Protein AF-A0A3A3ELM2-F1 (afdb_monomer_lite)

pLDDT: mean 86.83, std 12.23, range [36.06, 97.06]

Organism: NCBI:txid1703256

Structure (mmCIF, N/CA/C/O backbone):
data_AF-A0A3A3ELM2-F1
#
_entry.id   AF-A0A3A3ELM2-F1
#
loop_
_atom_site.group_PDB
_atom_site.id
_atom_site.type_symbol
_atom_site.label_atom_id
_atom_site.label_alt_id
_atom_site.label_comp_id
_atom_site.label_asym_id
_atom_site.label_entity_id
_atom_site.label_seq_id
_atom_site.pdbx_PDB_ins_code
_atom_site.Cartn_x
_atom_site.Cartn_y
_atom_site.Cartn_z
_atom_site.occupancy
_atom_site.B_iso_or_equiv
_atom_site.auth_seq_id
_atom_site.auth_comp_id
_atom_site.auth_asym_id
_atom_site.auth_atom_id
_atom_site.pdbx_PDB_model_num
ATOM 1 N N . MET A 1 1 ? -18.082 7.913 -9.186 1.00 64.12 1 MET A N 1
ATOM 2 C CA . MET A 1 1 ? -18.134 8.044 -7.713 1.00 64.12 1 MET A CA 1
ATOM 3 C C . MET A 1 1 ? -16.844 8.714 -7.279 1.00 64.12 1 MET A C 1
ATOM 5 O O . MET A 1 1 ? -15.826 8.387 -7.880 1.00 64.12 1 MET A O 1
ATOM 9 N N . PRO A 1 2 ? -16.869 9.653 -6.322 1.00 84.75 2 PRO A N 1
ATOM 10 C CA . PRO A 1 2 ? -15.640 10.242 -5.813 1.00 84.75 2 PRO A CA 1
ATOM 11 C C . PRO A 1 2 ? -14.802 9.200 -5.053 1.00 84.75 2 PRO A C 1
ATOM 13 O O . PRO A 1 2 ? -15.357 8.251 -4.498 1.00 84.75 2 PRO A O 1
ATOM 16 N N . GLY A 1 3 ? -13.479 9.357 -5.017 1.00 84.19 3 GLY A N 1
ATOM 17 C CA . GLY A 1 3 ? -12.599 8.440 -4.297 1.00 84.19 3 GLY A CA 1
ATOM 18 C C . GLY A 1 3 ? -11.144 8.883 -4.169 1.00 84.19 3 GLY A C 1
ATOM 19 O O . GLY A 1 3 ? -10.747 9.986 -4.549 1.00 84.19 3 GLY A O 1
ATOM 20 N N . PHE A 1 4 ? -10.336 7.977 -3.620 1.00 83.19 4 PHE A N 1
ATOM 21 C CA . PHE A 1 4 ? -8.930 8.194 -3.262 1.00 83.19 4 PHE A CA 1
ATOM 22 C C . PHE A 1 4 ? -7.957 7.831 -4.400 1.00 83.19 4 PHE A C 1
ATOM 24 O O . PHE A 1 4 ? -6.838 7.378 -4.156 1.00 83.19 4 PHE A O 1
ATOM 31 N N . GLY A 1 5 ? -8.410 7.896 -5.653 1.00 84.94 5 GLY A N 1
ATOM 32 C CA . GLY A 1 5 ? -7.579 7.664 -6.831 1.00 84.94 5 GLY A CA 1
ATOM 33 C C . GLY A 1 5 ? -6.704 8.866 -7.194 1.00 84.94 5 GLY A C 1
ATOM 34 O O . GLY A 1 5 ? -6.567 9.828 -6.438 1.00 84.94 5 GLY A O 1
ATOM 35 N N . THR A 1 6 ? -6.088 8.806 -8.377 1.00 85.00 6 THR A N 1
ATOM 36 C CA . THR A 1 6 ? -5.265 9.903 -8.910 1.00 85.00 6 THR A CA 1
ATOM 37 C C . THR A 1 6 ? -6.031 11.225 -8.890 1.00 85.00 6 THR A C 1
ATOM 39 O O . THR A 1 6 ? -7.123 11.311 -9.443 1.00 85.00 6 THR A O 1
ATOM 42 N N . GLY A 1 7 ? -5.426 12.256 -8.296 1.00 84.25 7 GLY A N 1
ATOM 43 C CA . GLY A 1 7 ? -6.025 13.585 -8.140 1.00 84.25 7 GLY A CA 1
ATOM 44 C C . GLY A 1 7 ? -6.613 13.844 -6.751 1.00 84.25 7 GLY A C 1
ATOM 45 O O . GLY A 1 7 ? -6.898 14.997 -6.434 1.00 84.25 7 GLY A O 1
ATOM 46 N N . ALA A 1 8 ? -6.752 12.814 -5.907 1.00 86.44 8 ALA A N 1
ATOM 47 C CA . ALA A 1 8 ? -7.106 13.010 -4.509 1.00 86.44 8 ALA A CA 1
ATOM 48 C C . ALA A 1 8 ? -5.946 13.702 -3.782 1.00 86.44 8 ALA A C 1
ATOM 50 O O . ALA A 1 8 ? -4.776 13.409 -4.043 1.00 86.44 8 ALA A O 1
ATOM 51 N N . ARG A 1 9 ? -6.263 14.630 -2.879 1.00 83.12 9 ARG A N 1
ATOM 52 C CA . ARG A 1 9 ? -5.261 15.419 -2.150 1.00 83.12 9 ARG A CA 1
ATOM 53 C C . ARG A 1 9 ? -5.681 15.651 -0.709 1.00 83.12 9 ARG A C 1
ATOM 55 O O . ARG A 1 9 ? -6.852 15.908 -0.443 1.00 83.12 9 ARG A O 1
ATOM 62 N N . SER A 1 10 ? -4.713 15.596 0.199 1.00 78.06 10 SER A N 1
ATOM 63 C CA . SER A 1 10 ? -4.913 16.019 1.584 1.00 78.06 10 SER A CA 1
ATOM 64 C C . SER A 1 10 ? -4.697 17.523 1.697 1.00 78.06 10 SER A C 1
ATOM 66 O O . SER A 1 10 ? -3.787 18.074 1.076 1.00 78.06 10 SER A O 1
ATOM 68 N N . THR A 1 11 ? -5.536 18.179 2.482 1.00 76.38 11 THR A N 1
ATOM 69 C CA . THR A 1 11 ? -5.265 19.485 3.087 1.00 76.38 11 THR A CA 1
ATOM 70 C C . THR A 1 11 ? -4.965 19.274 4.571 1.00 76.38 11 THR A C 1
ATOM 72 O O . THR A 1 11 ? -5.021 18.141 5.054 1.00 76.38 11 THR A O 1
ATOM 75 N N . ASP A 1 12 ? -4.686 20.355 5.296 1.00 71.94 12 ASP A N 1
ATOM 76 C CA . ASP A 1 12 ? -4.465 20.307 6.747 1.00 71.94 12 ASP A CA 1
ATOM 77 C C . ASP A 1 12 ? -5.717 19.866 7.529 1.00 71.94 12 ASP A C 1
ATOM 79 O O . ASP A 1 12 ? -5.607 19.441 8.674 1.00 71.94 12 ASP A O 1
ATOM 83 N N . HIS A 1 13 ? -6.905 19.949 6.915 1.00 67.44 13 HIS A N 1
ATOM 84 C CA . HIS A 1 13 ? -8.187 19.741 7.599 1.00 67.44 13 HIS A CA 1
ATOM 85 C C . HIS A 1 13 ? -9.085 18.679 6.949 1.00 67.44 13 HIS A C 1
ATOM 87 O O . HIS A 1 13 ? -10.078 18.279 7.548 1.00 67.44 13 HIS A O 1
ATOM 93 N N . ALA A 1 14 ? -8.808 18.253 5.711 1.00 74.88 14 ALA A N 1
ATOM 94 C CA . ALA A 1 14 ? -9.675 17.322 4.991 1.00 74.88 14 ALA A CA 1
ATOM 95 C C . ALA A 1 14 ? -8.966 16.623 3.826 1.00 74.88 14 ALA A C 1
ATOM 97 O O . ALA A 1 14 ? -8.001 17.131 3.255 1.00 74.88 14 ALA A O 1
ATOM 98 N N . ILE A 1 15 ? -9.525 15.493 3.390 1.00 80.00 15 ILE A N 1
ATOM 99 C CA . ILE A 1 15 ? -9.167 14.874 2.112 1.00 80.00 15 ILE A CA 1
ATOM 100 C C . ILE A 1 15 ? -10.168 15.323 1.049 1.00 80.00 15 ILE A C 1
ATOM 102 O O . ILE A 1 15 ? -11.372 15.113 1.170 1.00 80.00 15 ILE A O 1
ATOM 106 N N . ILE A 1 16 ? -9.656 15.913 -0.027 1.00 87.38 16 ILE A N 1
ATOM 107 C CA . ILE A 1 16 ? -10.437 16.242 -1.217 1.00 87.38 16 ILE A CA 1
ATOM 108 C C . ILE A 1 16 ? -10.359 15.046 -2.161 1.00 87.38 16 ILE A C 1
ATOM 110 O O . ILE A 1 16 ? -9.284 14.703 -2.662 1.00 87.38 16 ILE A O 1
ATOM 114 N N . LEU A 1 17 ? -11.507 14.405 -2.378 1.00 89.12 17 LEU A N 1
ATOM 115 C CA . LEU A 1 17 ? -11.635 13.221 -3.223 1.00 89.12 17 LEU A CA 1
ATOM 116 C C . LEU A 1 17 ? -11.539 13.579 -4.715 1.00 89.12 17 LEU A C 1
ATOM 118 O O . LEU A 1 17 ? -12.003 14.630 -5.151 1.00 89.12 17 LEU A O 1
ATOM 122 N N . SER A 1 18 ? -10.963 12.668 -5.496 1.00 90.69 18 SER A N 1
ATOM 123 C CA . SER A 1 18 ? -10.969 12.711 -6.966 1.00 90.69 18 SER A CA 1
ATOM 124 C C . SER A 1 18 ? -12.221 12.059 -7.546 1.00 90.69 18 SER A C 1
ATOM 126 O O . SER A 1 18 ? -13.007 11.471 -6.812 1.00 90.69 18 SER A O 1
ATOM 128 N N . ASP A 1 19 ? -12.368 12.074 -8.869 1.00 92.00 19 ASP A N 1
ATOM 129 C CA . ASP A 1 19 ? -13.348 11.281 -9.620 1.00 92.00 19 ASP A CA 1
ATOM 130 C C . ASP A 1 19 ? -12.914 9.817 -9.849 1.00 92.00 19 ASP A C 1
ATOM 132 O O . ASP A 1 19 ? -13.634 9.043 -10.486 1.00 92.00 19 ASP A O 1
ATOM 136 N N . ARG A 1 20 ? -11.753 9.419 -9.314 1.00 90.25 20 ARG A N 1
ATOM 137 C CA . ARG A 1 20 ? -11.172 8.081 -9.444 1.00 90.25 20 ARG A CA 1
ATOM 138 C C . ARG A 1 20 ? -11.165 7.358 -8.107 1.00 90.25 20 ARG A C 1
ATOM 140 O O . ARG A 1 20 ? -10.946 7.934 -7.044 1.00 90.25 20 ARG A O 1
ATOM 147 N N . PHE A 1 21 ? -11.331 6.050 -8.171 1.00 90.31 21 PHE A N 1
ATOM 148 C CA . PHE A 1 21 ? -11.303 5.157 -7.022 1.00 90.31 21 PHE A CA 1
ATOM 149 C C . PHE A 1 21 ? -10.617 3.855 -7.420 1.00 90.31 21 PHE A C 1
ATOM 151 O O . PHE A 1 21 ? -10.506 3.540 -8.605 1.00 90.31 21 PHE A O 1
ATOM 158 N N . GLY A 1 22 ? -10.109 3.129 -6.431 1.00 89.56 22 GLY A N 1
ATOM 159 C CA . GLY A 1 22 ? -9.548 1.802 -6.639 1.00 89.56 22 GLY A CA 1
ATOM 160 C C . GLY A 1 22 ? -10.476 0.705 -6.111 1.00 89.56 22 GLY A C 1
ATOM 161 O O . GLY A 1 22 ? -11.636 0.963 -5.767 1.00 89.56 22 GLY A O 1
ATOM 162 N N . PRO A 1 23 ? -9.968 -0.533 -6.011 1.00 91.38 23 PRO A N 1
ATOM 163 C CA . PRO A 1 23 ? -10.744 -1.669 -5.523 1.00 91.38 23 PRO A CA 1
ATOM 164 C C . PRO A 1 23 ? -11.137 -1.543 -4.043 1.00 91.38 23 PRO A C 1
ATOM 166 O O . PRO A 1 23 ? -11.963 -2.328 -3.575 1.00 91.38 23 PRO A O 1
ATOM 169 N N . GLU A 1 24 ? -10.593 -0.563 -3.306 1.00 91.38 24 GLU A N 1
ATOM 170 C CA . GLU A 1 24 ? -10.867 -0.373 -1.881 1.00 91.38 24 GLU A CA 1
ATOM 171 C C . GLU A 1 24 ? -12.353 -0.181 -1.569 1.00 91.38 24 GLU A C 1
ATOM 173 O O . GLU A 1 24 ? -12.807 -0.643 -0.528 1.00 91.38 24 GLU A O 1
ATOM 178 N N . LEU A 1 25 ? -13.125 0.445 -2.467 1.00 90.62 25 LEU A N 1
ATOM 179 C CA . LEU A 1 25 ? -14.544 0.714 -2.215 1.00 90.62 25 LEU A CA 1
ATOM 180 C C . LEU A 1 25 ? -15.368 -0.576 -2.244 1.00 90.62 25 LEU A C 1
ATOM 182 O O . LEU A 1 25 ? -16.127 -0.857 -1.318 1.00 90.62 25 LEU A O 1
ATOM 186 N N . SER A 1 26 ? -15.192 -1.393 -3.287 1.00 92.69 26 SER A N 1
ATOM 187 C CA . SER A 1 26 ? -15.853 -2.697 -3.387 1.00 92.69 26 SER A CA 1
ATOM 188 C C . SER A 1 26 ? -15.347 -3.674 -2.331 1.00 92.69 26 SER A C 1
ATOM 190 O O . SER A 1 26 ? -16.134 -4.445 -1.789 1.00 92.69 26 SER A O 1
ATOM 192 N N . PHE A 1 27 ? -14.052 -3.624 -2.012 1.00 92.94 27 PHE A N 1
ATOM 193 C CA . PHE A 1 27 ? -13.455 -4.441 -0.963 1.00 92.94 27 PHE A CA 1
ATOM 194 C C . PHE A 1 27 ? -14.026 -4.093 0.416 1.00 92.94 27 PHE A C 1
ATOM 196 O O . PHE A 1 27 ? -14.503 -4.983 1.115 1.00 92.94 27 PHE A O 1
ATOM 203 N N . GLY A 1 28 ? -14.044 -2.805 0.776 1.00 93.19 28 GLY A N 1
ATOM 204 C CA . GLY A 1 28 ? -14.596 -2.319 2.038 1.00 93.19 28 GLY A CA 1
ATOM 205 C C . GLY A 1 28 ? -16.077 -2.652 2.180 1.00 93.19 28 GLY A C 1
ATOM 206 O O . GLY A 1 28 ? -16.472 -3.219 3.195 1.00 93.19 28 GLY A O 1
ATOM 207 N N . LYS A 1 29 ? -16.870 -2.418 1.123 1.00 94.00 29 LYS A N 1
ATOM 208 C CA . LYS A 1 29 ? -18.285 -2.815 1.086 1.00 94.00 29 LYS A CA 1
ATOM 209 C C . LYS A 1 29 ? -18.458 -4.318 1.302 1.00 94.00 29 LYS A C 1
ATOM 211 O O . LYS A 1 29 ? -19.293 -4.739 2.096 1.00 94.00 29 LYS A O 1
ATOM 216 N N . ARG A 1 30 ? -17.674 -5.145 0.604 1.00 95.94 30 ARG A N 1
ATOM 217 C CA . ARG A 1 30 ? -17.798 -6.597 0.740 1.00 95.94 30 ARG A CA 1
ATOM 218 C C . ARG A 1 30 ? -17.406 -7.066 2.136 1.00 95.94 30 ARG A C 1
ATOM 220 O O . ARG A 1 30 ? -18.061 -7.950 2.672 1.00 95.94 30 ARG A O 1
ATOM 227 N N . LEU A 1 31 ? -16.360 -6.496 2.730 1.00 94.50 31 LEU A N 1
ATOM 228 C CA . LEU A 1 31 ? -15.992 -6.834 4.098 1.00 94.50 31 LEU A CA 1
ATOM 229 C C . LEU A 1 31 ? -17.068 -6.412 5.100 1.00 94.50 31 LEU A C 1
ATOM 231 O O . LEU A 1 31 ? -17.359 -7.200 5.990 1.00 94.50 31 LEU A O 1
ATOM 235 N N . SER A 1 32 ? -17.689 -5.236 4.953 1.00 94.88 32 SER A N 1
ATOM 236 C CA . SER A 1 32 ? -18.740 -4.790 5.883 1.00 94.88 32 SER A CA 1
ATOM 237 C C . SER A 1 32 ? -19.983 -5.681 5.856 1.00 94.88 32 SER A C 1
ATOM 239 O O . SER A 1 32 ? -20.720 -5.737 6.826 1.00 94.88 32 SER A O 1
ATOM 241 N N . GLU A 1 33 ? -20.217 -6.403 4.759 1.00 96.88 33 GLU A N 1
ATOM 242 C CA . GLU A 1 33 ? -21.280 -7.415 4.665 1.00 96.88 33 GLU A CA 1
ATOM 243 C C . GLU A 1 33 ? -20.915 -8.746 5.351 1.00 96.88 33 GLU A C 1
ATOM 245 O O . GLU A 1 33 ? -21.771 -9.614 5.503 1.00 96.88 33 GLU A O 1
ATOM 250 N N . LEU A 1 34 ? -19.642 -8.951 5.701 1.00 96.56 34 LEU A N 1
ATOM 251 C CA . LEU A 1 34 ? -19.105 -10.212 6.223 1.00 96.56 34 LEU A CA 1
ATOM 252 C C . LEU A 1 34 ? -18.750 -10.161 7.713 1.00 96.56 34 LEU A C 1
ATOM 254 O O . LEU A 1 34 ? -18.377 -11.187 8.281 1.00 96.56 34 LEU A O 1
ATOM 258 N N . THR A 1 35 ? -18.805 -8.989 8.343 1.00 94.50 35 THR A N 1
ATOM 259 C CA . THR A 1 35 ? -18.466 -8.812 9.756 1.00 94.50 35 THR A CA 1
ATOM 260 C C . THR A 1 35 ? -19.243 -7.649 10.353 1.00 94.50 35 THR A C 1
ATOM 262 O O . THR A 1 35 ? -19.411 -6.623 9.704 1.00 94.50 35 THR A O 1
ATOM 265 N N . ASP A 1 36 ? -19.627 -7.777 11.621 1.00 94.12 36 ASP A N 1
ATOM 266 C CA . ASP A 1 36 ? -20.265 -6.697 12.389 1.00 94.12 36 ASP A CA 1
ATOM 267 C C . ASP A 1 36 ? -19.244 -5.703 12.979 1.00 94.12 36 ASP A C 1
ATOM 269 O O . ASP A 1 36 ? -19.596 -4.768 13.697 1.00 94.12 36 ASP A O 1
ATOM 273 N N . LYS A 1 37 ? -17.946 -5.908 12.722 1.00 92.75 37 LYS A N 1
ATOM 274 C CA . LYS A 1 37 ? -16.878 -5.014 13.191 1.00 92.75 37 LYS A CA 1
ATOM 275 C C . LYS A 1 37 ? -16.811 -3.746 12.337 1.00 92.75 37 LYS A C 1
ATOM 277 O O . LYS A 1 37 ? -16.895 -3.835 11.114 1.00 92.75 37 LYS A O 1
ATOM 282 N N . LYS A 1 38 ? -16.529 -2.594 12.964 1.00 92.75 38 LYS A N 1
ATOM 283 C CA . LYS A 1 38 ? -16.100 -1.379 12.247 1.00 92.75 38 LYS A CA 1
ATOM 284 C C . LYS A 1 38 ? -14.821 -1.685 11.445 1.00 92.75 38 LYS A C 1
ATOM 286 O O . LYS A 1 38 ? -13.926 -2.379 11.932 1.00 92.75 38 LYS A O 1
ATOM 291 N N . ILE A 1 39 ? -14.740 -1.183 10.211 1.00 93.75 39 ILE A N 1
ATOM 292 C CA . ILE A 1 39 ? -13.618 -1.419 9.289 1.00 93.75 39 ILE A CA 1
ATOM 293 C C . ILE A 1 39 ? -12.991 -0.081 8.923 1.00 93.75 39 ILE A C 1
ATOM 295 O O . ILE A 1 39 ? -13.683 0.818 8.456 1.00 93.75 39 ILE A O 1
ATOM 299 N N . ALA A 1 40 ? -11.668 0.004 9.045 1.00 93.75 40 ALA A N 1
ATOM 300 C CA . ALA A 1 40 ? -10.877 1.116 8.541 1.00 93.75 40 ALA A CA 1
ATOM 301 C C . ALA A 1 40 ? -9.920 0.634 7.442 1.00 93.75 40 ALA A C 1
ATOM 303 O O . ALA A 1 40 ? -9.339 -0.450 7.536 1.00 93.75 40 ALA A O 1
ATOM 304 N N . ILE A 1 41 ? -9.742 1.450 6.401 1.00 93.81 41 ILE A N 1
ATOM 305 C CA . ILE A 1 41 ? -8.784 1.200 5.318 1.00 93.81 41 ILE A CA 1
ATOM 306 C C . ILE A 1 41 ? -7.744 2.317 5.332 1.00 93.81 41 ILE A C 1
ATOM 308 O O . ILE A 1 41 ? -8.055 3.467 5.031 1.00 93.81 41 ILE A O 1
ATOM 312 N N . ILE A 1 42 ? -6.491 1.965 5.622 1.00 93.62 42 ILE A N 1
ATOM 313 C CA . ILE A 1 42 ? -5.347 2.862 5.440 1.00 93.62 42 ILE A CA 1
ATOM 314 C C . ILE A 1 42 ? -4.881 2.718 3.993 1.00 93.62 42 ILE A C 1
ATOM 316 O O . ILE A 1 42 ? -4.397 1.658 3.593 1.00 93.62 42 ILE A O 1
ATOM 320 N N . LYS A 1 43 ? -5.042 3.774 3.193 1.00 91.81 43 LYS A N 1
ATOM 321 C CA . LYS A 1 43 ? -4.718 3.753 1.764 1.00 91.81 43 LYS A CA 1
ATOM 322 C C . LYS A 1 43 ? -3.514 4.639 1.457 1.00 91.81 43 LYS A C 1
ATOM 324 O O . LYS A 1 43 ? -3.582 5.853 1.608 1.00 91.81 43 LYS A O 1
ATOM 329 N N . TYR A 1 44 ? -2.455 4.026 0.932 1.00 92.69 44 TYR A N 1
ATOM 330 C CA . TYR A 1 44 ? -1.293 4.734 0.398 1.00 92.69 44 TYR A CA 1
ATOM 331 C C . TYR A 1 44 ? -0.770 4.074 -0.890 1.00 92.69 44 TYR A C 1
ATOM 333 O O . TYR A 1 44 ? 0.028 3.141 -0.830 1.00 92.69 44 TYR A O 1
ATOM 341 N N . PRO A 1 45 ? -1.244 4.515 -2.067 1.00 91.31 45 PRO A N 1
ATOM 342 C CA . PRO A 1 45 ? -0.690 4.114 -3.351 1.00 91.31 45 PRO A CA 1
ATOM 343 C C . PRO A 1 45 ? 0.229 5.198 -3.930 1.00 91.31 45 PRO A C 1
ATOM 345 O O . PRO A 1 45 ? -0.034 6.396 -3.804 1.00 91.31 45 PRO A O 1
ATOM 348 N N . ARG A 1 46 ? 1.234 4.778 -4.701 1.00 92.12 46 ARG A N 1
ATOM 349 C CA . ARG A 1 46 ? 1.962 5.658 -5.620 1.00 92.12 46 ARG A CA 1
ATOM 350 C C . ARG A 1 46 ? 1.950 5.063 -7.021 1.00 92.12 46 ARG A C 1
ATOM 352 O O . ARG A 1 46 ? 2.614 4.073 -7.296 1.00 92.12 46 ARG A O 1
ATOM 359 N N . GLY A 1 47 ? 1.196 5.681 -7.925 1.00 90.56 47 GLY A N 1
ATOM 360 C CA . GLY A 1 47 ? 1.199 5.276 -9.330 1.00 90.56 47 GLY A CA 1
ATOM 361 C C . GLY A 1 47 ? 2.598 5.396 -9.939 1.00 90.56 47 GLY A C 1
ATOM 362 O O . GLY A 1 47 ? 3.279 6.400 -9.734 1.00 90.56 47 GLY A O 1
ATOM 363 N N . GLY A 1 48 ? 3.011 4.366 -10.677 1.00 90.31 48 GLY A N 1
ATOM 364 C CA . GLY A 1 48 ? 4.276 4.339 -11.406 1.00 90.31 48 GLY A CA 1
ATOM 365 C C . GLY A 1 48 ? 5.516 4.024 -10.572 1.00 90.31 48 GLY A C 1
ATOM 366 O O . GLY A 1 48 ? 6.569 3.867 -11.170 1.00 90.31 48 GLY A O 1
ATOM 367 N N . SER A 1 49 ? 5.447 3.913 -9.241 1.00 94.19 49 SER A N 1
ATOM 368 C CA . SER A 1 49 ? 6.613 3.569 -8.404 1.00 94.19 49 SER A CA 1
ATOM 369 C C . SER A 1 49 ? 7.091 2.129 -8.613 1.00 94.19 49 SER A C 1
ATOM 371 O O . SER A 1 49 ? 6.271 1.238 -8.856 1.00 94.19 49 SER A O 1
ATOM 373 N N . SER A 1 50 ? 8.388 1.894 -8.428 1.00 94.75 50 SER A N 1
ATOM 374 C CA . SER A 1 50 ? 9.014 0.567 -8.488 1.00 94.75 50 SER A CA 1
ATOM 375 C C . SER A 1 50 ? 9.391 0.043 -7.101 1.00 94.75 50 SER A C 1
ATOM 377 O O . SER A 1 50 ? 9.426 0.799 -6.133 1.00 94.75 50 SER A O 1
ATOM 379 N N . ILE A 1 51 ? 9.706 -1.245 -6.973 1.00 95.06 51 ILE A N 1
ATOM 380 C CA . ILE A 1 51 ? 10.414 -1.744 -5.783 1.00 95.06 51 ILE A CA 1
ATOM 381 C C . ILE A 1 51 ? 11.923 -1.637 -6.005 1.00 95.06 51 ILE A C 1
ATOM 383 O O . ILE A 1 51 ? 12.647 -1.215 -5.109 1.00 95.06 51 ILE A O 1
ATOM 387 N N . ALA A 1 52 ? 12.424 -1.958 -7.196 1.00 93.19 52 ALA A N 1
ATOM 388 C CA . ALA A 1 52 ? 13.832 -1.769 -7.520 1.00 93.19 52 ALA A CA 1
ATOM 389 C C . ALA A 1 52 ? 14.202 -0.277 -7.600 1.00 93.19 52 ALA A C 1
ATOM 391 O O . ALA A 1 52 ? 13.453 0.542 -8.140 1.00 93.19 52 ALA A O 1
ATOM 392 N N . LEU A 1 53 ? 15.385 0.068 -7.088 1.00 91.06 53 LEU A N 1
ATOM 393 C CA . LEU A 1 53 ? 15.967 1.402 -7.219 1.00 91.06 53 LEU A CA 1
ATOM 394 C C . LEU A 1 53 ? 16.200 1.740 -8.700 1.00 91.06 53 LEU A C 1
ATOM 396 O O . LEU A 1 53 ? 16.706 0.912 -9.454 1.00 91.06 53 LEU A O 1
ATOM 400 N N . GLY A 1 54 ? 15.826 2.949 -9.123 1.00 87.88 54 GLY A N 1
ATOM 401 C CA . GLY A 1 54 ? 16.065 3.441 -10.488 1.00 87.88 54 GLY A CA 1
ATOM 402 C C . GLY A 1 54 ? 15.172 2.844 -11.585 1.00 87.88 54 GLY A C 1
ATOM 403 O O . GLY A 1 54 ? 15.212 3.324 -12.713 1.00 87.88 54 GLY A O 1
ATOM 404 N N . ALA A 1 55 ? 14.320 1.862 -11.271 1.00 89.56 55 ALA A N 1
ATOM 405 C CA . ALA A 1 55 ? 13.343 1.302 -12.214 1.00 89.56 55 ALA A CA 1
ATOM 406 C C . ALA A 1 55 ? 12.105 2.199 -12.416 1.00 89.56 55 ALA A C 1
ATOM 408 O O . ALA A 1 55 ? 11.173 1.842 -13.130 1.00 89.56 55 ALA A O 1
ATOM 409 N N . SER A 1 56 ? 12.068 3.360 -11.762 1.00 90.81 56 SER A N 1
ATOM 410 C CA . SER A 1 56 ? 11.018 4.352 -11.923 1.00 90.81 56 SER A CA 1
ATOM 411 C C . SER A 1 56 ? 11.484 5.744 -11.502 1.00 90.81 56 SER A C 1
ATOM 413 O O . SER A 1 56 ? 12.210 5.898 -10.521 1.00 90.81 56 SER A O 1
ATOM 415 N N . GLY A 1 57 ? 10.981 6.776 -12.187 1.00 88.44 57 GLY A N 1
ATOM 416 C CA . GLY A 1 57 ? 11.091 8.175 -11.755 1.00 88.44 57 GLY A CA 1
ATOM 417 C C . GLY A 1 57 ? 10.113 8.570 -10.637 1.00 88.44 57 GLY A C 1
ATOM 418 O O . GLY A 1 57 ? 10.119 9.714 -10.193 1.00 88.44 57 GLY A O 1
ATOM 419 N N . PHE A 1 58 ? 9.256 7.652 -10.182 1.00 89.81 58 PHE A N 1
ATOM 420 C CA . PHE A 1 58 ? 8.246 7.893 -9.144 1.00 89.81 58 PHE A CA 1
ATOM 421 C C . PHE A 1 58 ? 8.650 7.366 -7.760 1.00 89.81 58 PHE A C 1
ATOM 423 O O . PHE A 1 58 ? 7.814 7.360 -6.855 1.00 89.81 58 PHE A O 1
ATOM 430 N N . GLY A 1 59 ? 9.915 6.972 -7.595 1.00 90.81 59 GLY A N 1
ATOM 431 C CA . GLY A 1 59 ? 10.483 6.490 -6.340 1.00 90.81 59 GLY A CA 1
ATOM 432 C C . GLY A 1 59 ? 10.423 4.970 -6.171 1.00 90.81 59 GLY A C 1
ATOM 433 O O . GLY A 1 59 ? 9.727 4.270 -6.913 1.00 90.81 59 GLY A O 1
ATOM 434 N N . THR A 1 60 ? 11.159 4.486 -5.171 1.00 93.31 60 THR A N 1
ATOM 435 C CA . THR A 1 60 ? 11.239 3.086 -4.755 1.00 93.31 60 THR A CA 1
ATOM 436 C C . THR A 1 60 ? 10.555 2.823 -3.407 1.00 93.31 60 THR A C 1
ATOM 438 O O . THR A 1 60 ? 10.502 3.679 -2.519 1.00 93.31 60 THR A O 1
ATOM 441 N N . TRP A 1 61 ? 10.022 1.609 -3.262 1.00 95.19 61 TRP A N 1
ATOM 442 C CA . TRP A 1 61 ? 9.513 1.058 -2.003 1.00 95.19 61 TRP A CA 1
ATOM 443 C C . TRP A 1 61 ? 10.569 0.347 -1.147 1.00 95.19 61 TRP A C 1
ATOM 445 O O . TRP A 1 61 ? 10.266 -0.025 -0.016 1.00 95.19 61 TRP A O 1
ATOM 455 N N . GLY A 1 62 ? 11.783 0.128 -1.657 1.00 89.06 62 GLY A N 1
ATOM 456 C CA . GLY A 1 62 ? 12.871 -0.461 -0.878 1.00 89.06 62 GLY A CA 1
ATOM 457 C C . GLY A 1 62 ? 13.346 0.470 0.242 1.00 89.06 62 GLY A C 1
ATOM 458 O O . GLY A 1 62 ? 13.330 1.686 0.081 1.00 89.06 62 GLY A O 1
ATOM 459 N N . GLN A 1 63 ? 13.791 -0.094 1.371 1.00 83.19 63 GLN A N 1
ATOM 460 C CA . GLN A 1 63 ? 14.323 0.694 2.497 1.00 83.19 63 GLN A CA 1
ATOM 461 C C . GLN A 1 63 ? 15.690 1.312 2.200 1.00 83.19 63 GLN A C 1
ATOM 463 O O . GLN A 1 63 ? 15.981 2.426 2.619 1.00 83.19 63 GLN A O 1
ATOM 468 N N . ASN A 1 64 ? 16.533 0.564 1.488 1.00 72.94 64 ASN A N 1
ATOM 469 C CA . ASN A 1 64 ? 17.889 0.974 1.158 1.00 72.94 64 ASN A CA 1
ATOM 470 C C . ASN A 1 64 ? 17.884 1.560 -0.247 1.00 72.94 64 ASN A C 1
ATOM 472 O O . ASN A 1 64 ? 18.084 0.844 -1.231 1.00 72.94 64 ASN A O 1
ATOM 476 N N . TYR A 1 65 ? 17.613 2.855 -0.328 1.00 74.62 65 TYR A N 1
ATOM 477 C CA . TYR A 1 65 ? 17.73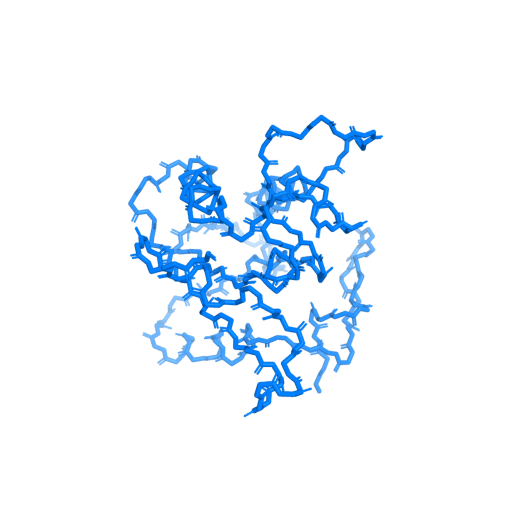8 3.617 -1.555 1.00 74.62 65 TYR A CA 1
ATOM 478 C C . TYR A 1 65 ? 18.891 4.613 -1.398 1.00 74.62 65 TYR A C 1
ATOM 480 O O . TYR A 1 65 ? 18.926 5.391 -0.451 1.00 74.62 65 TYR A O 1
ATOM 488 N N . ASP A 1 66 ? 19.861 4.538 -2.309 1.00 67.88 66 ASP A N 1
ATOM 489 C CA . ASP A 1 66 ? 20.925 5.536 -2.469 1.00 67.88 66 ASP A CA 1
ATOM 490 C C . ASP A 1 66 ? 20.677 6.264 -3.793 1.00 67.88 66 ASP A C 1
ATOM 492 O O . ASP A 1 66 ? 21.405 6.132 -4.778 1.00 67.88 66 ASP A O 1
ATOM 496 N N . ASP A 1 67 ? 19.518 6.916 -3.863 1.00 66.00 67 ASP A N 1
ATOM 497 C CA . ASP A 1 67 ? 19.222 7.885 -4.907 1.00 66.00 67 ASP A CA 1
ATOM 498 C C . ASP A 1 67 ? 19.382 9.302 -4.340 1.00 66.00 67 ASP A C 1
ATOM 500 O O . ASP A 1 67 ? 19.493 9.525 -3.138 1.00 66.00 67 ASP A O 1
ATOM 504 N N . ASN A 1 68 ? 19.392 10.306 -5.216 1.00 63.50 68 ASN A N 1
ATOM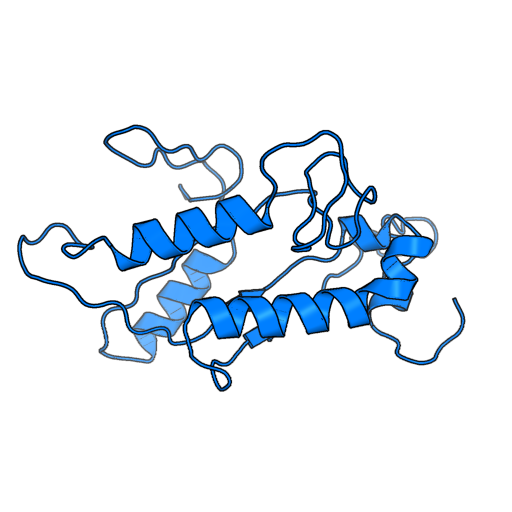 505 C CA . ASN A 1 68 ? 19.480 11.705 -4.791 1.00 63.50 68 ASN A CA 1
ATOM 506 C C . ASN A 1 68 ? 18.192 12.206 -4.093 1.00 63.50 68 ASN A C 1
ATOM 508 O O . ASN A 1 68 ? 18.018 13.419 -3.931 1.00 63.50 68 ASN A O 1
ATOM 512 N N . THR A 1 69 ? 17.255 11.322 -3.725 1.00 65.38 69 THR A N 1
ATOM 513 C CA . THR A 1 69 ? 16.028 11.691 -3.020 1.00 65.38 69 THR A CA 1
ATOM 514 C C . THR A 1 69 ? 16.221 11.566 -1.511 1.00 65.38 69 THR A C 1
ATOM 516 O O . THR A 1 69 ? 16.947 10.717 -1.013 1.00 65.38 69 THR A O 1
ATOM 519 N N . LYS A 1 70 ? 15.583 12.465 -0.756 1.00 73.56 70 LYS A N 1
ATOM 520 C CA . LYS A 1 70 ? 15.639 12.460 0.718 1.00 73.56 70 LYS A CA 1
ATOM 521 C C . LYS A 1 70 ? 14.477 11.703 1.368 1.00 73.56 70 LYS A C 1
ATOM 523 O O . LYS A 1 70 ? 14.496 11.503 2.575 1.00 73.56 70 LYS A O 1
ATOM 528 N N . ILE A 1 71 ? 13.428 11.423 0.595 1.00 82.44 71 ILE A N 1
ATOM 529 C CA . ILE A 1 71 ? 12.163 10.831 1.041 1.00 82.44 71 ILE A CA 1
ATOM 530 C C . ILE A 1 71 ? 11.657 9.966 -0.105 1.00 82.44 71 ILE A C 1
ATOM 532 O O . ILE A 1 71 ? 11.461 10.478 -1.213 1.00 82.44 71 ILE A O 1
ATOM 536 N N . ASN A 1 72 ? 11.383 8.695 0.174 1.00 91.94 72 ASN A N 1
ATOM 537 C CA . ASN A 1 72 ? 10.882 7.756 -0.819 1.00 91.94 72 ASN A CA 1
ATOM 538 C C . ASN A 1 72 ? 9.546 7.119 -0.417 1.00 91.94 72 ASN A C 1
ATOM 540 O O . ASN A 1 72 ? 8.907 7.530 0.555 1.00 91.94 72 ASN A O 1
ATOM 544 N N . GLN A 1 73 ? 9.063 6.144 -1.194 1.00 94.06 73 GLN A N 1
ATOM 545 C CA . GLN A 1 73 ? 7.742 5.552 -0.947 1.00 94.06 73 GLN A CA 1
ATOM 546 C C . GLN A 1 73 ? 7.709 4.773 0.370 1.00 94.06 73 GLN A C 1
ATOM 548 O O . GLN A 1 73 ? 6.687 4.785 1.052 1.00 94.06 73 GLN A O 1
ATOM 553 N N . TRP A 1 74 ? 8.839 4.183 0.774 1.00 94.88 74 TRP A N 1
ATOM 554 C CA . TRP A 1 74 ? 8.982 3.568 2.092 1.00 94.88 74 TRP A CA 1
ATOM 555 C C . TRP A 1 74 ? 8.740 4.567 3.238 1.00 94.88 74 TRP A C 1
ATOM 557 O O . TRP A 1 74 ? 7.942 4.296 4.133 1.00 94.88 74 TRP A O 1
ATOM 567 N N . ASP A 1 75 ? 9.344 5.755 3.198 1.00 93.38 75 ASP A N 1
ATOM 568 C CA . ASP A 1 75 ? 9.193 6.752 4.272 1.00 93.38 75 ASP A CA 1
ATOM 569 C C . ASP A 1 75 ? 7.783 7.329 4.340 1.00 93.38 75 ASP A C 1
ATOM 571 O O . ASP A 1 75 ? 7.233 7.572 5.422 1.00 93.38 75 ASP A O 1
ATOM 575 N N . ASN A 1 76 ? 7.175 7.529 3.172 1.00 93.88 76 ASN A N 1
ATOM 576 C CA . ASN A 1 76 ? 5.791 7.956 3.083 1.00 93.88 76 ASN A CA 1
ATOM 577 C C . ASN A 1 76 ? 4.848 6.877 3.629 1.00 93.88 76 ASN A C 1
ATOM 579 O O . ASN A 1 76 ? 3.955 7.214 4.398 1.00 93.88 76 ASN A O 1
ATOM 583 N N . PHE A 1 77 ? 5.082 5.596 3.324 1.00 95.50 77 PHE A N 1
ATOM 584 C CA . PHE A 1 77 ? 4.337 4.481 3.913 1.00 95.50 77 PHE A CA 1
ATOM 585 C C . PHE A 1 77 ? 4.431 4.482 5.441 1.00 95.50 77 PHE A C 1
ATOM 587 O O . PHE A 1 77 ? 3.402 4.463 6.117 1.00 95.50 77 PHE A O 1
ATOM 594 N N . GLN A 1 78 ? 5.645 4.587 5.989 1.00 95.31 78 GLN A N 1
ATOM 595 C CA . GLN A 1 78 ? 5.863 4.643 7.437 1.00 95.31 78 GLN A CA 1
ATOM 596 C C . GLN A 1 78 ? 5.148 5.844 8.065 1.00 95.31 78 GLN A C 1
ATOM 598 O O . GLN A 1 78 ? 4.529 5.722 9.123 1.00 95.31 78 GLN A O 1
ATOM 603 N N . THR A 1 79 ? 5.195 7.001 7.404 1.00 94.62 79 THR A N 1
ATOM 604 C CA . THR A 1 79 ? 4.498 8.210 7.853 1.00 94.62 79 THR A CA 1
ATOM 605 C C . THR A 1 79 ? 2.985 8.030 7.811 1.00 94.62 79 THR A C 1
ATOM 607 O O . THR A 1 79 ? 2.327 8.332 8.801 1.00 94.62 79 THR A O 1
ATOM 610 N N . THR A 1 80 ? 2.427 7.476 6.732 1.00 94.06 80 THR A N 1
ATOM 611 C CA . THR A 1 80 ? 0.989 7.207 6.622 1.00 94.06 80 THR A CA 1
ATOM 612 C C . THR A 1 80 ? 0.512 6.245 7.702 1.00 94.06 80 THR A C 1
ATOM 614 O O . THR A 1 80 ? -0.488 6.529 8.359 1.00 94.06 80 THR A O 1
ATOM 617 N N . VAL A 1 81 ? 1.225 5.138 7.930 1.00 95.50 81 VAL A N 1
ATOM 618 C CA . VAL A 1 81 ? 0.863 4.173 8.976 1.00 95.50 81 VAL A CA 1
ATOM 619 C C . VAL A 1 81 ? 0.947 4.817 10.356 1.00 95.50 81 VAL A C 1
ATOM 621 O O . VAL A 1 81 ? -0.006 4.719 11.123 1.00 95.50 81 VAL A O 1
ATOM 624 N N . ARG A 1 82 ? 2.039 5.528 10.667 1.00 94.75 82 ARG A N 1
ATOM 625 C CA . ARG A 1 82 ? 2.202 6.212 11.958 1.00 94.75 82 ARG A CA 1
ATOM 626 C C . ARG A 1 82 ? 1.090 7.228 12.207 1.00 94.75 82 ARG A C 1
ATOM 628 O O . ARG A 1 82 ? 0.531 7.243 13.295 1.00 94.75 82 ARG A O 1
ATOM 635 N N . THR A 1 83 ? 0.764 8.057 11.217 1.00 92.69 83 THR A N 1
ATOM 636 C CA . THR A 1 83 ? -0.306 9.055 11.337 1.00 92.69 83 THR A CA 1
ATOM 637 C C . THR A 1 83 ? -1.667 8.392 11.520 1.00 92.69 83 THR A C 1
ATOM 639 O O . THR A 1 83 ? -2.434 8.829 12.369 1.00 92.69 83 THR A O 1
ATOM 642 N N . ALA A 1 84 ? -1.958 7.315 10.785 1.00 92.38 84 ALA A N 1
ATOM 643 C CA . ALA A 1 84 ? -3.218 6.594 10.933 1.00 92.38 84 ALA A CA 1
ATOM 644 C C . ALA A 1 84 ? -3.360 5.951 12.321 1.00 92.38 84 ALA A C 1
ATOM 646 O O . ALA A 1 84 ? -4.405 6.081 12.942 1.00 92.38 84 ALA A O 1
ATOM 647 N N . LEU A 1 85 ? -2.306 5.299 12.824 1.00 92.81 85 LEU A N 1
ATOM 648 C CA . LEU A 1 85 ? -2.311 4.660 14.145 1.00 92.81 85 LEU A CA 1
ATOM 649 C C . LEU A 1 85 ? -2.307 5.662 15.309 1.00 92.81 85 LEU A C 1
ATOM 651 O O . LEU A 1 85 ? -2.643 5.284 16.426 1.00 92.81 85 LEU A O 1
ATOM 655 N N . ALA A 1 86 ? -1.906 6.912 15.064 1.00 92.75 86 ALA A N 1
ATOM 656 C CA . ALA A 1 86 ? -1.958 7.982 16.054 1.00 92.75 86 ALA A CA 1
ATOM 657 C C . ALA A 1 86 ? -3.332 8.667 16.134 1.00 92.75 86 ALA A C 1
ATOM 659 O O . ALA A 1 86 ? -3.579 9.367 17.114 1.00 92.75 86 ALA A O 1
ATOM 660 N N . ASN A 1 87 ? -4.207 8.494 15.132 1.00 90.44 87 ASN A N 1
ATOM 661 C CA . ASN A 1 87 ? -5.566 9.015 15.209 1.00 90.44 87 ASN A CA 1
ATOM 662 C C . ASN A 1 87 ? -6.411 8.126 16.132 1.00 90.44 87 ASN A C 1
ATOM 664 O O . ASN A 1 87 ? -6.578 6.936 15.866 1.00 90.44 87 ASN A O 1
ATOM 668 N N . ASN A 1 88 ? -6.930 8.721 17.201 1.00 91.69 88 ASN A N 1
ATOM 669 C CA . ASN A 1 88 ? -7.755 8.068 18.207 1.00 91.69 88 ASN A CA 1
ATOM 670 C C . ASN A 1 88 ? -9.242 8.438 18.110 1.00 91.69 88 ASN A C 1
ATOM 672 O O . ASN A 1 88 ? -9.981 8.015 18.980 1.00 91.69 88 ASN A 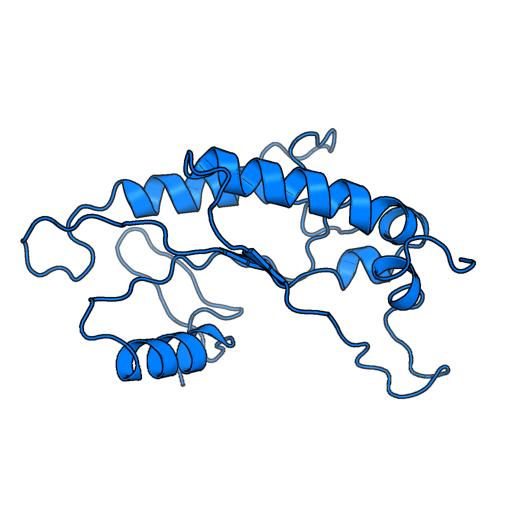O 1
ATOM 676 N N . ASP A 1 89 ? -9.667 9.200 17.104 1.00 92.62 89 ASP A N 1
ATOM 677 C CA . ASP A 1 89 ? -11.075 9.486 16.795 1.00 92.62 89 ASP A CA 1
ATOM 678 C C . ASP A 1 89 ? -11.222 9.468 15.263 1.00 92.62 89 ASP A C 1
ATOM 680 O O . ASP A 1 89 ? -10.938 10.441 14.554 1.00 92.62 89 ASP A O 1
ATOM 684 N N . ILE A 1 90 ? -11.484 8.283 14.710 1.00 90.06 90 ILE A N 1
ATOM 685 C CA . ILE A 1 90 ? -11.325 8.006 13.275 1.00 90.06 90 ILE A CA 1
ATOM 686 C C . ILE A 1 90 ? -12.587 8.374 12.508 1.00 90.06 90 ILE A C 1
ATOM 688 O O . ILE A 1 90 ? -12.490 8.808 11.355 1.00 90.06 90 ILE A O 1
ATOM 692 N N . ASP A 1 91 ? -13.753 8.186 13.123 1.00 89.88 91 ASP A N 1
ATOM 693 C CA . ASP A 1 91 ? -15.046 8.558 12.554 1.00 89.88 91 ASP A CA 1
ATOM 694 C C . ASP A 1 91 ? -15.567 9.925 13.035 1.00 89.88 91 ASP A C 1
ATOM 696 O O . ASP A 1 91 ? -16.528 10.433 12.449 1.00 89.88 91 ASP A O 1
ATOM 700 N N . GLY A 1 92 ? -14.876 10.580 13.974 1.00 90.12 92 GLY A N 1
ATOM 701 C CA . GLY A 1 92 ? -15.185 11.934 14.429 1.00 90.12 92 GLY A CA 1
ATOM 702 C C . GLY A 1 92 ? -16.372 11.985 15.389 1.00 90.12 92 GLY A C 1
ATOM 703 O O . GLY A 1 92 ? -17.042 13.021 15.457 1.00 90.12 92 GLY A O 1
ATOM 704 N N . ASP A 1 93 ? -16.687 10.876 16.062 1.00 93.00 93 ASP A N 1
ATOM 705 C CA . ASP A 1 93 ? -17.782 10.789 17.030 1.00 93.00 93 ASP A CA 1
ATOM 706 C C . ASP A 1 93 ? -17.386 11.281 18.436 1.00 93.00 93 ASP A C 1
ATOM 708 O O . ASP A 1 93 ? -18.258 11.474 19.289 1.00 93.00 93 ASP A O 1
ATOM 712 N N . GLY A 1 94 ? -16.101 11.592 18.644 1.00 94.25 94 GLY A N 1
ATOM 713 C CA . GLY A 1 94 ? -15.547 12.075 19.907 1.00 94.25 94 GLY A CA 1
ATOM 714 C C . GLY A 1 94 ? -15.201 10.965 20.901 1.00 94.25 94 GLY A C 1
ATOM 715 O O . GLY A 1 94 ? -14.729 11.273 22.000 1.00 94.25 94 GLY A O 1
ATOM 716 N N . GLU A 1 95 ? -15.405 9.698 20.539 1.00 93.88 95 GLU A N 1
ATOM 717 C CA . GLU A 1 95 ? -15.019 8.532 21.324 1.00 93.88 95 GLU A CA 1
ATOM 718 C C . GLU A 1 95 ? -13.664 7.976 20.871 1.00 93.88 95 GLU A C 1
ATOM 720 O O . GLU A 1 95 ? -13.219 8.131 19.736 1.00 93.88 95 GLU A O 1
ATOM 725 N N . ALA A 1 96 ? -12.961 7.322 21.799 1.00 95.00 96 ALA A N 1
ATOM 726 C CA . ALA A 1 96 ? -11.629 6.805 21.518 1.00 95.00 96 ALA A CA 1
ATOM 727 C C . ALA A 1 96 ? -11.675 5.509 20.682 1.00 95.00 96 ALA A C 1
ATOM 729 O O . ALA A 1 96 ? -12.097 4.455 21.164 1.00 95.00 96 ALA A O 1
ATOM 730 N N . ASP A 1 97 ? -11.126 5.558 19.472 1.00 93.94 97 ASP A N 1
ATOM 731 C CA . ASP A 1 97 ? -10.941 4.426 18.572 1.00 93.94 97 ASP A CA 1
ATOM 732 C C . ASP A 1 97 ? -9.578 3.739 18.745 1.00 93.94 97 ASP A C 1
ATOM 734 O O . ASP A 1 97 ? -8.563 4.336 19.108 1.00 93.94 97 ASP A O 1
ATOM 738 N N . THR A 1 98 ? -9.522 2.442 18.425 1.00 93.12 98 THR A N 1
ATOM 739 C CA . THR A 1 98 ? -8.265 1.680 18.342 1.00 93.12 98 THR A CA 1
ATOM 740 C C . THR A 1 98 ? -8.201 0.878 17.049 1.00 93.12 98 THR A C 1
ATOM 742 O O . THR A 1 98 ? -9.003 -0.028 16.814 1.00 93.12 98 THR A O 1
ATOM 745 N N . LEU A 1 99 ? -7.187 1.155 16.225 1.00 93.81 99 LEU A N 1
ATOM 746 C CA . LEU A 1 99 ? -6.910 0.375 15.021 1.00 93.81 99 LEU A CA 1
ATOM 747 C C . LEU A 1 99 ? -6.207 -0.939 15.356 1.00 93.81 99 LEU A C 1
ATOM 749 O O . LEU A 1 99 ? -5.102 -0.959 15.895 1.00 93.81 99 LEU A O 1
ATOM 753 N N . VAL A 1 100 ? -6.819 -2.048 14.942 1.00 93.81 100 VAL A N 1
ATOM 754 C CA . VAL A 1 100 ? -6.217 -3.383 15.006 1.00 93.81 100 VAL A CA 1
ATOM 755 C C . VAL A 1 100 ? -5.837 -3.823 13.588 1.00 93.81 100 VAL A C 1
ATOM 757 O O . VAL A 1 100 ? -6.731 -4.070 12.775 1.00 93.81 100 VAL A O 1
ATOM 760 N N . PRO A 1 101 ? -4.536 -3.950 13.257 1.00 95.19 101 PRO A N 1
ATOM 761 C CA . PRO A 1 101 ? -4.107 -4.394 11.934 1.00 95.19 101 PRO A CA 1
ATOM 762 C C . PRO A 1 101 ? -4.6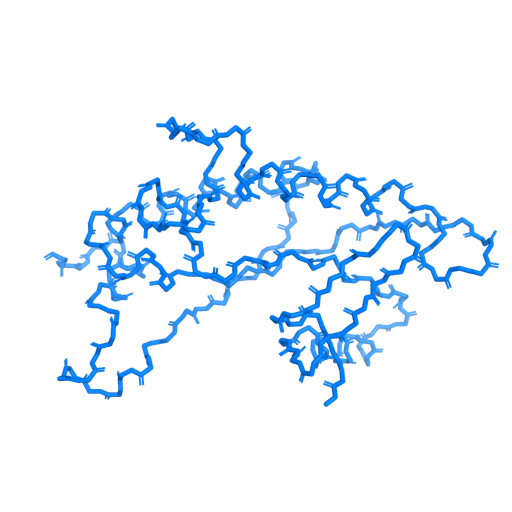34 -5.798 11.608 1.00 95.19 101 PRO A C 1
ATOM 764 O O . PRO A 1 101 ? -4.284 -6.774 12.273 1.00 95.19 101 PRO A O 1
ATOM 767 N N . ALA A 1 102 ? -5.459 -5.902 10.564 1.00 95.75 102 ALA A N 1
ATOM 768 C CA . ALA A 1 102 ? -6.071 -7.164 10.138 1.00 95.75 102 ALA A CA 1
ATOM 769 C C . ALA A 1 102 ? -5.352 -7.821 8.947 1.00 95.75 102 ALA A C 1
ATOM 771 O O . ALA A 1 102 ? -5.405 -9.038 8.789 1.00 95.75 102 ALA A O 1
ATOM 772 N N . GLY A 1 103 ? -4.670 -7.033 8.117 1.00 96.12 103 GLY A N 1
ATOM 773 C CA . GLY A 1 103 ? -3.948 -7.516 6.946 1.00 96.12 103 GLY A CA 1
ATOM 774 C C . GLY A 1 103 ? -3.414 -6.377 6.087 1.00 96.12 103 GLY A C 1
ATOM 775 O O . GLY A 1 103 ? -3.743 -5.214 6.312 1.00 96.12 103 GLY A O 1
ATOM 776 N N . ILE A 1 104 ? -2.600 -6.725 5.094 1.00 96.88 104 ILE A N 1
ATOM 777 C CA . ILE A 1 104 ? -2.092 -5.803 4.073 1.00 96.88 104 ILE A CA 1
ATOM 778 C C . ILE A 1 104 ? -2.560 -6.299 2.707 1.00 96.88 104 ILE A C 1
ATOM 780 O O . ILE A 1 104 ? -2.480 -7.492 2.413 1.00 96.88 104 ILE A O 1
ATOM 784 N N . ILE A 1 105 ? -3.023 -5.383 1.861 1.00 96.12 105 ILE A N 1
ATOM 785 C CA . ILE A 1 105 ? -3.254 -5.650 0.441 1.00 96.12 105 ILE A CA 1
ATOM 786 C C . ILE A 1 105 ? -2.180 -4.910 -0.336 1.00 96.12 105 ILE A C 1
ATOM 788 O O . ILE A 1 105 ? -2.013 -3.704 -0.170 1.00 96.12 105 ILE A O 1
ATOM 792 N N . TRP A 1 106 ? -1.470 -5.635 -1.189 1.00 96.12 106 TRP A N 1
ATOM 793 C CA . TRP A 1 106 ? -0.406 -5.091 -2.013 1.00 96.12 106 TRP A CA 1
ATOM 794 C C . TRP A 1 106 ? -0.675 -5.402 -3.478 1.00 96.12 106 TRP A C 1
ATOM 796 O O . TRP A 1 106 ? -0.908 -6.554 -3.835 1.00 96.12 106 TRP A O 1
ATOM 806 N N . MET A 1 107 ? -0.626 -4.385 -4.329 1.00 94.31 107 MET A N 1
ATOM 807 C CA . MET A 1 107 ? -0.704 -4.544 -5.776 1.00 94.31 107 MET A CA 1
ATOM 808 C C . MET A 1 107 ? 0.233 -3.531 -6.414 1.00 94.31 107 MET A C 1
ATOM 810 O O . MET A 1 107 ? 0.027 -2.324 -6.303 1.00 94.31 107 MET A O 1
ATOM 814 N N . GLN A 1 108 ? 1.287 -4.051 -7.020 1.00 94.38 108 GLN A N 1
ATOM 815 C CA . GLN A 1 108 ? 2.326 -3.307 -7.710 1.00 94.38 108 GLN A CA 1
ATOM 816 C C . GLN A 1 108 ? 3.107 -4.320 -8.554 1.00 94.38 108 GLN A C 1
ATOM 818 O O . GLN A 1 108 ? 3.072 -5.522 -8.288 1.00 94.38 108 GLN A O 1
ATOM 823 N N . GLY A 1 109 ? 3.822 -3.829 -9.550 1.00 93.44 109 GLY A N 1
ATOM 824 C CA . GLY A 1 109 ? 4.877 -4.555 -10.255 1.00 93.44 109 GLY A CA 1
ATOM 825 C C . GLY A 1 109 ? 5.098 -4.004 -11.653 1.00 93.44 109 GLY A C 1
ATOM 826 O O . GLY A 1 109 ? 6.108 -4.285 -12.283 1.00 93.44 109 GLY A O 1
ATOM 827 N N . GLU A 1 110 ? 4.158 -3.196 -12.141 1.00 92.62 110 GLU A N 1
ATOM 828 C CA . GLU A 1 110 ? 4.118 -2.716 -13.513 1.00 92.62 110 GLU A CA 1
ATOM 829 C C . GLU A 1 110 ? 5.401 -1.966 -13.864 1.00 92.62 110 GLU A C 1
ATOM 831 O O . GLU A 1 110 ? 5.996 -2.247 -14.895 1.00 92.62 110 GLU A O 1
ATOM 836 N N . ALA A 1 111 ? 5.868 -1.075 -12.980 1.00 93.06 111 ALA A N 1
ATOM 837 C CA . ALA A 1 111 ? 7.103 -0.317 -13.178 1.00 93.06 111 ALA A CA 1
ATOM 838 C C . ALA A 1 111 ? 8.341 -1.227 -13.285 1.00 93.06 111 ALA A C 1
ATOM 840 O O . ALA A 1 111 ? 9.122 -1.101 -14.224 1.00 93.06 111 ALA A O 1
ATOM 841 N N . ASP A 1 112 ? 8.495 -2.186 -12.368 1.00 93.69 112 ASP A N 1
ATOM 842 C CA . ASP A 1 112 ? 9.602 -3.147 -12.391 1.00 93.69 112 ASP A CA 1
ATOM 843 C C . ASP A 1 112 ? 9.548 -4.054 -13.635 1.00 93.69 112 ASP A C 1
ATOM 845 O O . ASP A 1 112 ? 10.588 -4.428 -14.173 1.00 93.69 112 ASP A O 1
ATOM 849 N N . ALA A 1 113 ? 8.352 -4.358 -14.148 1.00 92.31 113 ALA A N 1
ATOM 850 C CA . ALA A 1 113 ? 8.151 -5.192 -15.332 1.00 92.31 113 ALA A CA 1
ATOM 851 C C . ALA A 1 113 ? 8.546 -4.519 -16.662 1.00 92.31 113 ALA A C 1
ATOM 853 O O . ALA A 1 113 ? 8.683 -5.214 -17.674 1.00 92.31 113 ALA A O 1
ATOM 854 N N . TYR A 1 114 ? 8.756 -3.196 -16.685 1.00 89.94 114 TYR A N 1
ATOM 855 C CA . TYR A 1 114 ? 9.342 -2.497 -17.838 1.00 89.94 114 TYR A CA 1
ATOM 856 C C . TYR A 1 114 ? 10.868 -2.667 -17.923 1.00 89.94 114 TYR A C 1
ATOM 858 O O . TYR A 1 114 ? 11.448 -2.432 -18.984 1.00 89.94 114 TYR A O 1
ATOM 866 N N . HIS A 1 115 ? 11.526 -3.105 -16.843 1.00 89.56 115 HIS A N 1
ATOM 867 C CA . HIS A 1 115 ? 12.983 -3.148 -16.735 1.00 89.56 115 HIS A CA 1
ATOM 868 C C . HIS A 1 115 ? 13.493 -4.556 -16.414 1.00 89.56 115 HIS A C 1
ATOM 870 O O . HIS A 1 115 ? 13.189 -5.127 -15.370 1.00 89.56 115 HIS A O 1
ATOM 876 N N . GLU A 1 116 ? 14.346 -5.103 -17.280 1.00 90.19 116 GLU A N 1
ATOM 877 C CA . GLU A 1 116 ? 14.844 -6.476 -17.144 1.00 90.19 116 GLU A CA 1
ATOM 878 C C . GLU A 1 116 ? 15.531 -6.709 -15.791 1.00 90.19 116 GLU A C 1
ATOM 880 O O . GLU A 1 116 ? 15.208 -7.652 -15.069 1.00 90.19 116 GLU A O 1
ATOM 885 N N . GLN A 1 117 ? 16.453 -5.819 -15.416 1.00 91.19 117 GLN A N 1
ATOM 886 C CA . GLN A 1 117 ? 17.230 -5.933 -14.184 1.00 91.19 117 GLN A CA 1
ATOM 887 C C . GLN A 1 117 ? 16.326 -5.875 -12.950 1.00 91.19 117 GLN A C 1
ATOM 889 O O . GLN A 1 117 ? 16.523 -6.657 -12.023 1.00 91.19 117 GLN A O 1
ATOM 894 N N . ALA A 1 118 ? 15.312 -5.003 -12.961 1.00 92.12 118 ALA A N 1
ATOM 895 C CA . ALA A 1 118 ? 14.337 -4.890 -11.881 1.00 92.12 118 ALA A CA 1
ATOM 896 C C . ALA A 1 118 ? 13.478 -6.154 -11.766 1.00 92.12 118 ALA A C 1
ATOM 898 O O . ALA A 1 118 ? 13.331 -6.706 -10.675 1.00 92.12 118 ALA A O 1
ATOM 899 N N . SER A 1 119 ? 12.990 -6.673 -12.896 1.00 91.38 119 SER A N 1
ATOM 900 C CA . SER A 1 119 ? 12.177 -7.891 -12.930 1.00 91.38 119 SER A CA 1
ATOM 901 C C . SER A 1 119 ? 12.914 -9.112 -12.362 1.00 91.38 119 SER A C 1
ATOM 903 O O . SER A 1 119 ? 12.321 -9.898 -11.625 1.00 91.38 119 SER A O 1
ATOM 905 N N . LYS A 1 120 ? 14.227 -9.233 -12.618 1.00 91.25 120 LYS A N 1
ATOM 906 C CA . LYS A 1 120 ? 15.071 -10.340 -12.132 1.00 91.25 120 LYS A CA 1
ATOM 907 C C . LYS A 1 120 ? 15.230 -10.351 -10.611 1.00 91.25 120 LYS A C 1
ATOM 909 O O . LYS A 1 120 ? 15.384 -11.420 -10.026 1.00 91.25 120 LYS A O 1
ATOM 914 N N . VAL A 1 121 ? 15.188 -9.184 -9.966 1.00 92.31 121 VAL A N 1
ATOM 915 C CA . VAL A 1 121 ? 15.308 -9.055 -8.501 1.00 92.31 121 VAL A CA 1
ATOM 916 C C . VAL A 1 121 ? 13.960 -8.874 -7.800 1.00 92.31 121 VAL A C 1
ATOM 918 O O . VAL A 1 121 ? 13.908 -8.836 -6.570 1.00 92.31 121 VAL A O 1
ATOM 921 N N . TYR A 1 122 ? 12.862 -8.804 -8.559 1.00 93.31 122 TYR A N 1
ATOM 922 C CA . TYR A 1 122 ? 11.542 -8.429 -8.060 1.00 93.31 122 TYR A CA 1
ATOM 923 C C . TYR A 1 122 ? 11.075 -9.297 -6.891 1.00 93.31 122 TYR A C 1
ATOM 925 O O . TYR A 1 122 ? 10.689 -8.772 -5.851 1.00 93.31 122 TYR A O 1
ATOM 933 N N . LEU A 1 123 ? 11.170 -10.625 -7.015 1.00 92.69 123 LEU A N 1
ATOM 934 C CA . LEU A 1 123 ? 10.731 -11.546 -5.964 1.00 92.69 123 LEU A CA 1
ATOM 935 C C . LEU A 1 123 ? 11.508 -11.350 -4.655 1.00 92.69 123 LEU A C 1
ATOM 937 O O . LEU A 1 123 ? 10.911 -11.374 -3.577 1.00 92.69 123 LEU A O 1
ATOM 941 N N . ALA A 1 124 ? 12.826 -11.152 -4.736 1.00 93.25 124 ALA A N 1
ATOM 942 C CA . ALA A 1 124 ? 13.663 -10.940 -3.559 1.00 93.25 124 ALA A CA 1
ATOM 943 C C . ALA A 1 124 ? 13.319 -9.609 -2.876 1.00 93.25 124 ALA A C 1
ATOM 945 O O . ALA A 1 124 ? 13.090 -9.573 -1.665 1.00 93.25 124 ALA A O 1
ATOM 946 N N . ASN A 1 125 ? 13.186 -8.542 -3.667 1.00 94.62 125 ASN A N 1
ATOM 947 C CA . ASN A 1 125 ? 12.824 -7.219 -3.170 1.00 94.62 125 ASN A CA 1
ATOM 948 C C . ASN A 1 125 ? 11.416 -7.203 -2.562 1.00 94.62 125 ASN A C 1
ATOM 950 O O . ASN A 1 125 ? 11.233 -6.701 -1.455 1.00 94.62 125 ASN A O 1
ATOM 954 N N . LEU A 1 126 ? 10.436 -7.807 -3.240 1.00 95.31 126 LEU A N 1
ATOM 955 C CA . LEU A 1 126 ? 9.073 -7.953 -2.737 1.00 95.31 126 LEU A CA 1
ATOM 956 C C . LEU A 1 126 ? 9.062 -8.737 -1.422 1.00 95.31 126 LEU A C 1
ATOM 958 O O . LEU A 1 126 ? 8.408 -8.325 -0.471 1.00 95.31 126 LEU A O 1
ATOM 962 N N . THR A 1 127 ? 9.821 -9.832 -1.331 1.00 94.38 127 THR A N 1
ATOM 963 C CA . THR A 1 127 ? 9.917 -10.634 -0.102 1.00 94.38 127 THR A CA 1
ATOM 964 C C . THR A 1 127 ? 10.470 -9.817 1.065 1.00 94.38 127 THR A C 1
ATOM 966 O O . THR A 1 127 ? 9.912 -9.878 2.162 1.00 94.38 127 THR A O 1
ATOM 969 N N . SER A 1 128 ? 11.528 -9.030 0.836 1.00 94.75 128 SER A N 1
ATOM 970 C CA . SER A 1 128 ? 12.063 -8.122 1.858 1.00 94.75 128 SER A CA 1
ATOM 971 C C . SER A 1 128 ? 11.015 -7.097 2.282 1.00 94.75 128 SER A C 1
ATOM 973 O O . SER A 1 128 ? 10.680 -7.026 3.461 1.00 94.75 128 SER A O 1
ATOM 975 N N . LEU A 1 129 ? 10.408 -6.401 1.317 1.00 95.94 129 LEU A N 1
ATOM 976 C CA . LEU A 1 129 ? 9.387 -5.386 1.568 1.00 95.94 129 LEU A CA 1
ATOM 977 C C . LEU A 1 129 ? 8.198 -5.937 2.368 1.00 95.94 129 LEU A C 1
ATOM 979 O O . LEU A 1 129 ? 7.716 -5.293 3.295 1.00 95.94 129 LEU A O 1
ATOM 983 N N . MET A 1 130 ? 7.732 -7.147 2.057 1.00 96.25 130 MET A N 1
ATOM 984 C CA . MET A 1 130 ? 6.630 -7.780 2.785 1.00 96.25 130 MET A CA 1
ATOM 985 C C . MET A 1 130 ? 6.994 -8.087 4.243 1.00 96.25 130 MET A C 1
ATOM 987 O O . MET A 1 130 ? 6.153 -7.947 5.134 1.00 96.25 130 MET A O 1
ATOM 991 N N . ASN A 1 131 ? 8.236 -8.499 4.508 1.00 95.12 131 ASN A N 1
ATOM 992 C CA . ASN A 1 131 ? 8.719 -8.695 5.876 1.00 95.12 131 ASN A CA 1
ATOM 993 C C . ASN A 1 131 ? 8.817 -7.363 6.620 1.00 95.12 131 ASN A C 1
ATOM 995 O O . ASN A 1 131 ? 8.385 -7.270 7.768 1.00 95.12 131 ASN A O 1
ATOM 999 N N . ASP A 1 132 ? 9.313 -6.336 5.944 1.00 94.94 132 ASP A N 1
ATOM 1000 C CA . ASP A 1 132 ? 9.447 -4.989 6.478 1.00 94.94 132 ASP A CA 1
ATOM 1001 C C . ASP A 1 132 ? 8.093 -4.391 6.863 1.00 94.94 132 ASP A C 1
ATOM 1003 O O . ASP A 1 132 ? 7.909 -3.949 7.998 1.00 94.94 132 ASP A O 1
ATOM 1007 N N . MET A 1 133 ? 7.094 -4.481 5.982 1.00 96.19 133 MET A N 1
ATOM 1008 C CA . MET A 1 133 ? 5.737 -4.017 6.278 1.00 96.19 133 MET A CA 1
ATOM 1009 C C . MET A 1 133 ? 5.118 -4.752 7.474 1.00 96.19 133 MET A C 1
ATOM 1011 O O . MET A 1 133 ? 4.459 -4.131 8.305 1.00 96.19 133 MET A O 1
ATOM 1015 N N . LYS A 1 134 ? 5.345 -6.064 7.625 1.00 96.19 134 LYS A N 1
ATOM 1016 C CA . LYS A 1 134 ? 4.888 -6.808 8.817 1.00 96.19 134 LYS A CA 1
ATOM 1017 C C . LYS A 1 134 ? 5.544 -6.305 10.099 1.00 96.19 134 LYS A C 1
ATOM 1019 O O . LYS A 1 134 ? 4.888 -6.262 11.142 1.00 96.19 134 LYS A O 1
ATOM 1024 N N . MET A 1 135 ? 6.828 -5.953 10.032 1.00 94.50 135 MET A N 1
ATOM 1025 C CA . MET A 1 135 ? 7.564 -5.403 11.169 1.00 94.50 135 MET A CA 1
ATOM 1026 C C . MET A 1 135 ? 7.048 -4.019 11.563 1.00 94.50 135 MET A C 1
ATOM 1028 O O . MET A 1 135 ? 6.951 -3.763 12.760 1.00 94.50 135 MET A O 1
ATOM 1032 N N . THR A 1 136 ? 6.615 -3.185 10.610 1.00 95.12 136 THR A N 1
ATOM 1033 C CA . THR A 1 136 ? 5.949 -1.899 10.899 1.00 95.12 136 THR A CA 1
ATOM 1034 C C . THR A 1 136 ? 4.743 -2.064 11.827 1.00 95.12 136 THR A C 1
ATOM 1036 O O . THR A 1 136 ? 4.541 -1.250 12.721 1.00 95.12 136 THR A O 1
ATOM 1039 N N . PHE A 1 137 ? 3.972 -3.144 11.672 1.00 95.50 137 PHE A N 1
ATOM 1040 C CA . PHE A 1 137 ? 2.824 -3.447 12.537 1.00 95.50 137 PHE A CA 1
ATOM 1041 C C . PHE A 1 137 ? 3.171 -4.328 13.749 1.00 95.50 137 PHE A C 1
ATOM 1043 O O . PHE A 1 137 ? 2.272 -4.771 14.461 1.00 95.50 137 PHE A O 1
ATOM 1050 N N . GLY A 1 138 ? 4.449 -4.661 13.963 1.00 95.00 138 GLY A N 1
ATOM 1051 C CA . GLY A 1 138 ? 4.885 -5.559 15.037 1.00 95.00 138 GLY A CA 1
ATOM 1052 C C . GLY A 1 138 ? 4.329 -6.987 14.935 1.00 95.00 138 GLY A C 1
ATOM 1053 O O . GLY A 1 138 ? 4.417 -7.751 15.8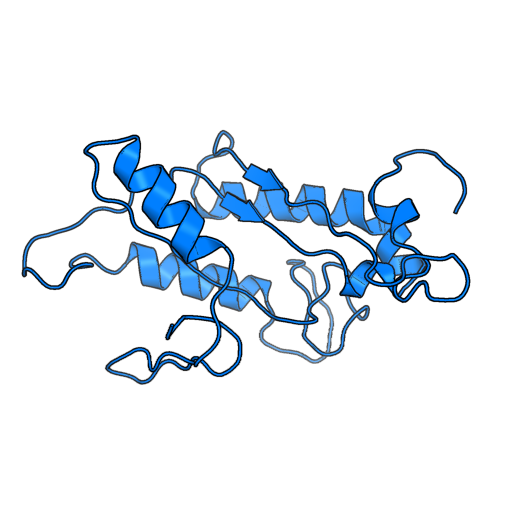95 1.00 95.00 138 GLY A O 1
ATOM 1054 N N . ASN A 1 139 ? 3.763 -7.381 13.787 1.00 95.00 139 ASN A N 1
ATOM 1055 C CA . ASN A 1 139 ? 3.049 -8.644 13.621 1.00 95.00 139 ASN A CA 1
ATOM 1056 C C . ASN A 1 139 ? 3.585 -9.444 12.426 1.00 95.00 139 ASN A C 1
ATOM 1058 O O . ASN A 1 139 ? 3.115 -9.337 11.295 1.00 95.00 139 ASN A O 1
ATOM 1062 N N . LYS A 1 140 ? 4.526 -10.354 12.704 1.00 93.44 140 LYS A N 1
ATOM 1063 C CA . LYS A 1 140 ? 5.118 -11.259 11.698 1.00 93.44 140 LYS A CA 1
ATOM 1064 C C . LYS A 1 140 ? 4.103 -12.215 11.047 1.00 93.44 140 LYS A C 1
ATOM 1066 O O . LYS A 1 140 ? 4.376 -12.759 9.976 1.00 93.44 140 LYS A O 1
ATOM 1071 N N . LYS A 1 141 ? 2.948 -12.434 11.684 1.00 95.38 141 LYS A N 1
ATOM 1072 C CA . LYS A 1 141 ? 1.863 -13.300 11.195 1.00 95.38 141 LYS A CA 1
ATOM 1073 C C . LYS A 1 141 ? 0.763 -12.525 10.464 1.00 95.38 141 LYS A C 1
ATOM 1075 O O . LYS A 1 141 ? -0.200 -13.151 10.032 1.00 95.38 141 LYS A O 1
ATOM 1080 N N . LEU A 1 142 ? 0.889 -11.202 10.322 1.00 96.88 142 LEU A N 1
ATOM 1081 C CA . LEU A 1 142 ? -0.103 -10.385 9.630 1.00 96.88 142 LEU A CA 1
ATOM 1082 C C . LEU A 1 142 ? -0.269 -10.898 8.187 1.00 96.88 142 LEU A C 1
ATOM 1084 O O . LEU A 1 142 ? 0.738 -11.036 7.479 1.00 96.88 142 LEU A O 1
ATOM 1088 N N . PRO A 1 143 ? -1.493 -11.240 7.750 1.00 97.06 143 PRO A N 1
ATOM 1089 C CA . PRO A 1 143 ? -1.701 -11.751 6.408 1.00 97.06 143 PRO A CA 1
ATOM 1090 C C . PRO A 1 143 ? -1.435 -10.649 5.385 1.00 97.06 143 PRO A C 1
ATOM 1092 O O . PRO A 1 143 ? -1.793 -9.487 5.586 1.00 97.06 143 PRO A O 1
ATOM 1095 N N . ILE A 1 144 ? -0.816 -11.038 4.274 1.00 96.44 144 ILE A N 1
ATOM 1096 C CA . ILE A 1 144 ? -0.609 -10.166 3.124 1.00 96.44 144 ILE A CA 1
ATOM 1097 C C . ILE A 1 144 ? -1.260 -10.818 1.916 1.00 96.44 144 ILE A C 1
ATOM 1099 O O . ILE A 1 144 ? -0.973 -11.972 1.598 1.00 96.44 144 ILE A O 1
ATOM 1103 N N . ILE A 1 145 ? -2.121 -10.061 1.247 1.00 95.31 145 ILE A N 1
ATOM 1104 C CA . ILE A 1 145 ? -2.762 -10.445 -0.002 1.00 95.31 145 ILE A CA 1
ATOM 1105 C C . ILE A 1 145 ? -2.058 -9.706 -1.138 1.00 95.31 145 ILE A C 1
ATOM 1107 O O . ILE A 1 145 ? -2.056 -8.476 -1.176 1.00 95.31 145 ILE A O 1
ATOM 1111 N N . LEU A 1 146 ? -1.451 -10.466 -2.049 1.00 93.38 146 LEU A N 1
ATOM 1112 C CA . LEU A 1 146 ? -0.748 -9.941 -3.217 1.00 93.38 146 LEU A CA 1
ATOM 1113 C C . LEU A 1 146 ? -1.673 -9.987 -4.440 1.00 93.38 146 LEU A C 1
ATOM 1115 O O . LEU A 1 146 ? -2.089 -11.064 -4.870 1.00 93.38 146 LEU A O 1
ATOM 1119 N N . GLY A 1 147 ? -1.984 -8.827 -5.008 1.00 89.81 147 GLY A N 1
ATOM 1120 C CA . GLY A 1 147 ? -2.619 -8.704 -6.314 1.00 89.81 147 GLY A CA 1
ATOM 1121 C C . GLY A 1 147 ? -1.594 -8.953 -7.415 1.00 89.81 147 GLY A C 1
ATOM 1122 O O . GLY A 1 147 ? -0.563 -8.284 -7.471 1.00 89.81 147 GLY A O 1
ATOM 1123 N N . ARG A 1 148 ? -1.866 -9.920 -8.294 1.00 85.06 148 ARG A N 1
ATOM 1124 C CA . ARG A 1 148 ? -1.029 -10.174 -9.470 1.00 85.06 148 ARG A CA 1
ATOM 1125 C C . ARG A 1 148 ? -1.317 -9.117 -10.534 1.00 85.06 148 ARG A C 1
ATOM 1127 O O . ARG A 1 148 ? -2.481 -8.841 -10.814 1.00 85.06 148 ARG A O 1
ATOM 1134 N N . ILE A 1 149 ? -0.267 -8.566 -11.135 1.00 83.38 149 ILE A N 1
ATOM 1135 C CA . ILE A 1 149 ? -0.418 -7.649 -12.264 1.00 83.38 149 ILE A CA 1
ATOM 1136 C C . ILE A 1 149 ? -0.695 -8.414 -13.563 1.00 83.38 149 ILE A C 1
ATOM 1138 O O . ILE A 1 149 ? -0.230 -9.545 -13.743 1.00 83.38 149 ILE A O 1
ATOM 1142 N N . GLU A 1 150 ? -1.414 -7.777 -14.480 1.00 75.12 150 GLU A N 1
ATOM 1143 C CA . GLU A 1 150 ? -1.636 -8.278 -15.834 1.00 75.12 150 GLU A CA 1
ATOM 1144 C C . GLU A 1 150 ? -1.137 -7.263 -16.857 1.00 75.12 150 GLU A C 1
ATOM 1146 O O . GLU A 1 150 ? -1.290 -6.053 -16.675 1.00 75.12 150 GLU A O 1
ATOM 1151 N N . ASP A 1 151 ? -0.549 -7.762 -17.947 1.00 74.06 151 ASP A N 1
ATOM 1152 C CA . ASP A 1 151 ? -0.192 -6.902 -19.067 1.00 74.06 151 ASP A CA 1
ATOM 1153 C C . ASP A 1 151 ? -1.459 -6.401 -19.764 1.00 74.06 151 ASP A C 1
ATOM 1155 O O . ASP A 1 151 ? -2.367 -7.169 -20.082 1.00 74.06 151 ASP A O 1
ATOM 1159 N N . SER A 1 152 ? -1.522 -5.098 -20.017 1.00 69.06 152 SER A N 1
ATOM 1160 C CA . SER A 1 152 ? -2.641 -4.483 -20.740 1.00 69.06 152 SER A CA 1
ATOM 1161 C C . SER A 1 152 ? -2.578 -4.757 -22.250 1.00 69.06 152 SER A C 1
ATOM 1163 O O . SER A 1 152 ? -3.588 -4.654 -22.952 1.00 69.06 152 SER A O 1
ATOM 1165 N N . GLY A 1 153 ? -1.415 -5.172 -22.746 1.00 68.62 153 GLY A N 1
ATOM 1166 C CA . GLY A 1 153 ? -1.179 -5.748 -24.055 1.00 68.62 153 GLY A CA 1
ATOM 1167 C C . GLY A 1 153 ? -1.641 -7.197 -24.136 1.00 68.62 153 GLY A C 1
ATOM 1168 O O . GLY A 1 153 ? -0.986 -8.113 -23.650 1.00 68.62 153 GLY A O 1
ATOM 1169 N N . LYS A 1 154 ? -2.761 -7.425 -24.824 1.00 64.00 154 LYS A N 1
ATOM 1170 C CA . LYS A 1 154 ? -3.349 -8.767 -24.999 1.00 64.00 154 LYS A CA 1
ATOM 1171 C C . LYS A 1 154 ? -2.580 -9.683 -25.964 1.00 64.00 154 LYS A C 1
ATOM 1173 O O . LYS A 1 154 ? -2.966 -10.836 -26.133 1.00 64.00 154 LYS A O 1
ATOM 1178 N N . THR A 1 155 ? -1.539 -9.185 -26.634 1.00 65.75 155 THR A N 1
ATOM 1179 C CA . THR A 1 155 ? -0.737 -9.939 -27.613 1.00 65.75 155 THR A CA 1
ATOM 1180 C C . THR A 1 155 ? 0.756 -9.684 -27.399 1.00 65.75 155 THR A C 1
ATOM 1182 O O . THR A 1 155 ? 1.104 -8.631 -26.866 1.00 65.75 155 THR A O 1
ATOM 1185 N N . PRO A 1 156 ? 1.661 -10.574 -27.851 1.00 69.06 156 PRO A N 1
ATOM 1186 C CA . PRO A 1 156 ? 3.103 -10.327 -27.783 1.00 69.06 156 PRO A CA 1
ATOM 1187 C C . PRO A 1 156 ? 3.534 -9.005 -28.435 1.00 69.06 156 PRO A C 1
ATOM 1189 O O . PRO A 1 156 ? 4.447 -8.354 -27.946 1.00 69.06 156 PRO A O 1
ATOM 1192 N N . GLN A 1 157 ? 2.857 -8.583 -29.507 1.00 68.38 157 GLN A N 1
ATOM 1193 C CA . GLN A 1 157 ? 3.148 -7.351 -30.246 1.00 68.38 157 GLN A CA 1
ATOM 1194 C C . GLN A 1 157 ? 2.597 -6.092 -29.565 1.00 68.38 157 GLN A C 1
ATOM 1196 O O . GLN A 1 157 ? 3.079 -4.997 -29.832 1.00 68.38 157 GLN A O 1
ATOM 1201 N N . THR A 1 158 ? 1.585 -6.236 -28.705 1.00 74.25 158 THR A N 1
ATOM 1202 C CA . THR A 1 158 ? 0.984 -5.127 -27.946 1.00 74.25 158 THR A CA 1
ATOM 1203 C C . THR A 1 158 ? 1.400 -5.114 -26.479 1.00 74.25 158 THR A C 1
ATOM 1205 O O . THR A 1 158 ? 0.922 -4.261 -25.734 1.00 74.25 158 THR A O 1
ATOM 1208 N N . ARG A 1 159 ? 2.269 -6.051 -26.073 1.00 74.31 159 ARG A N 1
ATOM 1209 C CA . ARG A 1 159 ? 2.803 -6.188 -24.716 1.00 74.31 159 ARG A CA 1
ATOM 1210 C C . ARG A 1 159 ? 3.440 -4.872 -24.291 1.00 74.31 159 ARG A C 1
ATOM 1212 O O . ARG A 1 159 ? 4.366 -4.398 -24.948 1.00 74.31 159 ARG A O 1
ATOM 1219 N N . MET A 1 160 ? 2.950 -4.298 -23.197 1.00 77.88 160 MET A N 1
ATOM 1220 C CA . MET A 1 160 ? 3.513 -3.060 -22.667 1.00 77.88 160 MET A CA 1
ATOM 1221 C C . MET A 1 160 ? 4.597 -3.335 -21.632 1.00 77.88 160 MET A C 1
ATOM 1223 O O . MET A 1 160 ? 5.545 -2.570 -21.572 1.00 77.88 160 MET A O 1
ATOM 1227 N N . MET A 1 161 ? 4.522 -4.438 -20.886 1.00 82.06 161 MET A N 1
ATOM 1228 C CA . MET A 1 161 ? 5.475 -4.834 -19.848 1.00 82.06 161 MET A CA 1
ATOM 1229 C C . MET A 1 161 ? 6.283 -6.060 -20.307 1.00 82.06 161 MET A C 1
ATOM 1231 O O . MET A 1 161 ? 5.880 -7.203 -20.060 1.00 82.06 161 MET A O 1
ATOM 1235 N N . PRO A 1 162 ? 7.443 -5.872 -20.970 1.00 80.56 162 PRO A N 1
ATOM 1236 C CA . PRO A 1 162 ? 8.170 -6.967 -21.612 1.00 80.56 162 PRO A CA 1
ATOM 1237 C C . PRO A 1 162 ? 8.568 -8.084 -20.641 1.00 80.56 162 PRO A C 1
ATOM 1239 O O . PRO A 1 162 ? 8.597 -9.250 -21.039 1.00 80.56 162 PRO A O 1
ATOM 1242 N N . TYR A 1 163 ? 8.798 -7.740 -19.368 1.00 83.12 163 TYR A N 1
ATOM 1243 C CA . TYR A 1 163 ? 9.334 -8.634 -18.342 1.00 83.12 163 TYR A CA 1
ATOM 1244 C C . TYR A 1 163 ? 8.309 -9.045 -17.270 1.00 83.12 163 TYR A C 1
ATOM 1246 O O . TYR A 1 163 ? 8.686 -9.550 -16.214 1.00 83.12 163 TYR A O 1
ATOM 1254 N N . VAL A 1 164 ? 7.002 -8.886 -17.521 1.00 78.50 164 VAL A N 1
ATOM 1255 C CA . VAL A 1 164 ? 5.942 -9.286 -16.568 1.00 78.50 164 VAL A CA 1
ATOM 1256 C C . VAL A 1 164 ? 6.016 -10.769 -16.171 1.00 78.50 164 VAL A C 1
ATOM 1258 O O . VAL A 1 164 ? 5.760 -11.129 -15.023 1.00 78.50 164 VAL A O 1
ATOM 1261 N N . GLU A 1 165 ? 6.427 -11.640 -17.095 1.00 80.12 165 GLU A N 1
ATOM 1262 C CA . GLU A 1 165 ? 6.579 -13.081 -16.849 1.00 80.12 165 GLU A CA 1
ATOM 1263 C C . GLU A 1 165 ? 7.759 -13.396 -15.915 1.00 80.12 165 GLU A C 1
ATOM 1265 O O . GLU A 1 165 ? 7.685 -14.341 -15.123 1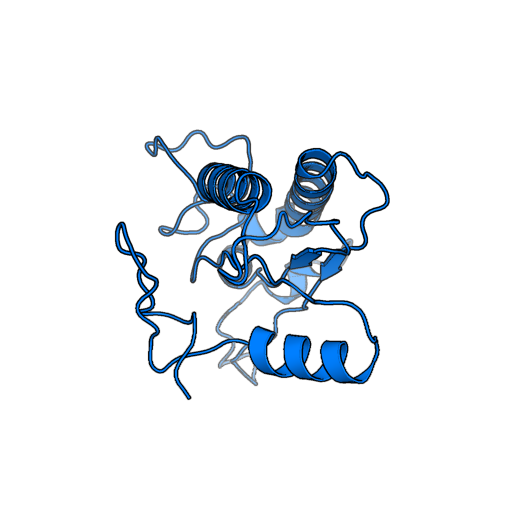.00 80.12 165 GLU A O 1
ATOM 1270 N N . CYS A 1 166 ? 8.806 -12.566 -15.941 1.00 72.69 166 CYS A N 1
ATOM 1271 C CA . CYS A 1 166 ? 9.987 -12.698 -15.087 1.00 72.69 166 CYS A CA 1
ATOM 1272 C C . CYS A 1 166 ? 9.680 -12.425 -13.609 1.00 72.69 166 CYS A C 1
ATOM 1274 O O . CYS A 1 166 ? 10.326 -12.989 -12.731 1.00 72.69 166 CYS A O 1
ATOM 1276 N N . MET A 1 167 ? 8.645 -11.636 -13.310 1.00 69.81 167 MET A N 1
ATOM 1277 C CA . MET A 1 167 ? 8.294 -11.287 -11.928 1.00 69.81 167 MET A CA 1
ATOM 1278 C C . MET A 1 167 ? 7.606 -12.416 -11.152 1.00 69.81 167 MET A C 1
ATOM 1280 O O . MET A 1 167 ? 7.572 -12.391 -9.923 1.00 69.81 167 MET A O 1
ATOM 1284 N N . GLY A 1 168 ? 7.052 -13.411 -11.853 1.00 58.62 168 GLY A N 1
ATOM 1285 C CA . GLY A 1 168 ? 6.343 -14.542 -11.249 1.00 58.62 168 GLY A CA 1
ATOM 1286 C C . GLY A 1 168 ? 7.138 -15.847 -11.200 1.00 58.62 168 GLY A C 1
ATOM 1287 O O . GLY A 1 168 ? 6.647 -16.829 -10.643 1.00 58.62 168 GLY A O 1
ATOM 1288 N N . CYS A 1 169 ? 8.330 -15.908 -11.803 1.00 43.34 169 CYS A N 1
ATOM 1289 C CA . CYS A 1 169 ? 9.016 -17.175 -12.030 1.00 43.34 169 CYS A CA 1
ATOM 1290 C C . CYS A 1 169 ? 10.346 -17.262 -11.287 1.00 43.34 169 CYS A C 1
ATOM 1292 O O . CYS A 1 169 ? 11.353 -16.695 -11.687 1.00 43.34 169 CYS A O 1
ATOM 1294 N N . SER A 1 170 ? 10.382 -18.112 -10.261 1.00 44.19 170 SER A N 1
ATOM 1295 C CA . SER A 1 170 ? 11.617 -18.471 -9.567 1.00 44.19 170 SER A CA 1
ATOM 1296 C C . SER A 1 170 ? 12.583 -19.326 -10.411 1.00 44.19 170 SER A C 1
ATOM 1298 O O . SER A 1 170 ? 13.565 -19.784 -9.831 1.00 44.19 170 SER A O 1
ATOM 1300 N N . LYS A 1 171 ? 12.327 -19.621 -11.708 1.00 37.31 171 LYS A N 1
ATOM 1301 C CA . LYS A 1 171 ? 13.205 -20.499 -12.529 1.00 37.31 171 LYS A CA 1
ATOM 1302 C C . LYS A 1 171 ? 12.877 -20.701 -14.027 1.00 37.31 171 LYS A C 1
ATOM 1304 O O . LYS A 1 171 ? 13.273 -21.727 -14.577 1.00 37.31 171 LYS A O 1
ATOM 1309 N N . LYS A 1 172 ? 12.191 -19.798 -14.731 1.00 36.06 172 LYS A N 1
ATOM 1310 C CA . LYS A 1 172 ? 12.113 -19.895 -16.207 1.00 36.06 172 LYS A CA 1
ATOM 1311 C C . LYS A 1 172 ? 12.829 -18.717 -16.836 1.00 36.06 172 LYS A C 1
ATOM 1313 O O . LYS A 1 172 ? 12.679 -17.603 -16.358 1.00 36.06 172 LYS A O 1
ATOM 1318 N N . VAL A 1 173 ? 13.649 -19.048 -17.831 1.00 45.91 173 VAL A N 1
ATOM 1319 C CA . VAL A 1 173 ? 14.555 -18.165 -18.566 1.00 45.91 173 VAL A CA 1
ATOM 1320 C C . VAL A 1 173 ? 13.875 -16.827 -18.856 1.00 45.91 173 VAL A C 1
ATOM 1322 O O . VAL A 1 173 ? 12.926 -16.771 -19.635 1.00 45.91 173 VAL A O 1
ATOM 1325 N N . CYS A 1 174 ? 14.364 -15.800 -18.165 1.00 45.81 174 CYS A N 1
ATOM 1326 C CA . CYS A 1 174 ? 14.620 -14.496 -18.750 1.00 45.81 174 CYS A CA 1
ATOM 1327 C C . CYS A 1 174 ? 15.997 -14.635 -19.427 1.00 45.81 174 CYS A C 1
ATOM 1329 O O . CYS A 1 174 ? 16.104 -14.302 -20.615 1.00 45.81 174 CYS A O 1
#

Sequence (174 aa):
MPGFGTGARSTDHAIILSDRFGPELSFGKRLSELTDKKIAIIKYPRGGSSIALGASGFGTWGQNYDDNTKINQWDNFQTTVRTALANNDIDGDGEADTLVPAGIIWMQGEADAYHEQASKVYLANLTSLMNDMKMTFGNKKLPIILGRIEDSGKTPQTRMMPYVECMGCSKKVC

Foldseek 3Di:
DWEDDPPWDDDPVDIDTDPDYDCCVVVVVVVVVVDVDDDDDQDDDFPLEAQDAPLGPRFHCFPDHPDPDPDGSVNVVLVSVVVVQPDQQNPVPPHGDGDDQQAEEDEDCQSLLQDPVSLQCQVVSVVVSVCVVCVSNVHSPHYYHYDQDDAPQPDCVRGPRVRSVSNPDPDDDD

Radius of gyration: 17.74 Å; chains: 1; bounding box: 42×41×52 Å

InterPro domains:
  IPR005181 Sialate O-acetylesterase domain [PF03629] (19-159)
  IPR036514 SGNH hydrolase superfamily [G3DSA:3.40.50.1110] (5-166)
  IPR052940 Carbohydrate Esterase 6 [PTHR31988] (20-151)

Secondary structure (DSSP, 8-state):
--BSSTT-EE-SS-EE-BS---THHHHHHHHHTT-SS---------TT-BSSTTS-TT-B--S---SS-SS-HHHHHHHHHHHHHH-S-SSSSSSPP------EEEE--HHHHT-HHHHHHHHHHHHHHHHHHHHHTT-TT--EEEEPP--S-SSTTT-S-TTTTGGG-SSS--